Protein AF-A0A9X2JGN8-F1 (afdb_monomer_lite)

Structure (mmCIF, N/CA/C/O backbone):
data_AF-A0A9X2JGN8-F1
#
_entry.id   AF-A0A9X2JGN8-F1
#
loop_
_atom_site.group_PDB
_atom_site.id
_atom_site.type_symbol
_atom_site.label_atom_id
_atom_site.label_alt_id
_atom_site.label_comp_id
_atom_site.label_asym_id
_atom_site.label_entity_id
_atom_site.label_seq_id
_atom_site.pdbx_PDB_ins_code
_atom_site.Cartn_x
_atom_site.Cartn_y
_atom_site.Cartn_z
_atom_site.occupancy
_atom_site.B_iso_or_equiv
_atom_site.auth_seq_id
_atom_site.auth_comp_id
_atom_site.auth_asym_id
_atom_site.auth_atom_id
_atom_site.pdbx_PDB_model_num
ATOM 1 N N . MET A 1 1 ? -3.935 10.384 -21.552 1.00 30.81 1 MET A N 1
ATOM 2 C CA . MET A 1 1 ? -2.550 9.912 -21.668 1.00 30.81 1 MET A CA 1
ATOM 3 C C . MET A 1 1 ? -2.376 8.865 -20.598 1.00 30.81 1 MET A C 1
ATOM 5 O O . MET A 1 1 ? -2.189 9.183 -19.429 1.00 30.81 1 MET A O 1
ATOM 9 N N . ARG A 1 2 ? -2.704 7.640 -20.987 1.00 44.38 2 ARG A N 1
ATOM 10 C CA . ARG A 1 2 ? -2.710 6.460 -20.123 1.00 44.38 2 ARG A CA 1
ATOM 11 C C . ARG A 1 2 ? -1.240 6.123 -19.813 1.00 44.38 2 ARG A C 1
ATOM 13 O O . ARG A 1 2 ? -0.341 6.758 -20.361 1.00 44.38 2 ARG A O 1
ATOM 20 N N . LEU A 1 3 ? -0.959 5.153 -18.953 1.00 46.59 3 LEU A N 1
ATOM 21 C CA . LEU A 1 3 ? 0.334 4.458 -19.007 1.00 46.59 3 LEU A CA 1
ATOM 22 C C . LEU A 1 3 ? 0.452 3.802 -20.402 1.00 46.59 3 LEU A C 1
ATOM 24 O O . LEU A 1 3 ? 0.166 2.621 -20.533 1.00 46.59 3 LEU A O 1
ATOM 28 N N . GLU A 1 4 ? 0.691 4.585 -21.462 1.00 46.62 4 GLU A N 1
ATOM 29 C CA . GLU A 1 4 ? 0.385 4.215 -22.859 1.00 46.62 4 GLU A CA 1
ATOM 30 C C . GLU A 1 4 ? 1.355 3.219 -23.474 1.00 46.62 4 GLU A C 1
ATOM 32 O O . GLU A 1 4 ? 1.141 2.832 -24.605 1.00 46.62 4 GLU A O 1
ATOM 37 N N . ASP A 1 5 ? 2.268 2.676 -22.679 1.00 48.28 5 ASP A N 1
ATOM 38 C CA . ASP A 1 5 ? 2.508 1.242 -22.673 1.00 48.28 5 ASP A CA 1
ATOM 39 C C . ASP A 1 5 ? 2.611 0.848 -21.200 1.00 48.28 5 ASP A C 1
ATOM 41 O O . ASP A 1 5 ? 3.390 1.446 -20.447 1.00 48.28 5 ASP A O 1
ATOM 45 N N . ARG A 1 6 ? 1.813 -0.119 -20.728 1.00 68.31 6 ARG A N 1
ATOM 46 C CA . ARG A 1 6 ? 2.119 -0.777 -19.452 1.00 68.31 6 ARG A CA 1
ATOM 47 C C . ARG A 1 6 ? 3.477 -1.431 -19.679 1.00 68.31 6 ARG A C 1
ATOM 49 O O . ARG A 1 6 ? 3.530 -2.540 -20.198 1.00 68.31 6 ARG A O 1
ATOM 56 N N . MET A 1 7 ? 4.554 -0.720 -19.344 1.00 76.44 7 MET A N 1
ATOM 57 C CA . MET A 1 7 ? 5.937 -1.053 -19.713 1.00 76.44 7 MET A CA 1
ATOM 58 C C . MET A 1 7 ? 6.321 -2.484 -19.328 1.00 76.44 7 MET A C 1
ATOM 60 O O . MET A 1 7 ? 7.161 -3.106 -19.965 1.00 76.44 7 MET A O 1
ATOM 64 N N . TYR A 1 8 ? 5.656 -3.010 -18.300 1.00 80.12 8 TYR A N 1
ATOM 65 C CA . TYR A 1 8 ? 5.830 -4.361 -17.796 1.00 80.12 8 TYR A CA 1
ATOM 66 C C . TYR A 1 8 ? 4.606 -5.270 -17.978 1.00 80.12 8 TYR A C 1
ATOM 68 O O . TYR A 1 8 ? 4.607 -6.364 -17.433 1.00 80.12 8 TYR A O 1
ATOM 76 N N . SER A 1 9 ? 3.568 -4.880 -18.725 1.00 80.31 9 SER A N 1
ATOM 77 C CA . SER A 1 9 ? 2.368 -5.719 -18.927 1.00 80.31 9 SER A CA 1
ATOM 78 C C . SER A 1 9 ? 2.680 -7.073 -19.549 1.00 80.31 9 SER A C 1
ATOM 80 O O . SER A 1 9 ? 2.113 -8.073 -19.121 1.00 80.31 9 SER A O 1
ATOM 82 N N . GLU A 1 10 ? 3.602 -7.116 -20.510 1.00 86.44 10 GLU A N 1
ATOM 83 C CA . GLU A 1 10 ? 4.032 -8.352 -21.174 1.00 86.44 10 GLU A CA 1
ATOM 84 C C . GLU A 1 10 ? 5.180 -9.066 -20.439 1.00 86.44 10 GLU A C 1
ATOM 86 O O . GLU A 1 10 ? 5.538 -10.190 -20.787 1.00 86.44 10 GLU A O 1
ATOM 91 N N . ALA A 1 11 ? 5.767 -8.440 -19.412 1.00 86.00 11 ALA A N 1
ATOM 92 C CA . ALA A 1 11 ? 6.848 -9.039 -18.635 1.00 86.00 11 ALA A CA 1
ATOM 93 C C . ALA A 1 11 ? 6.319 -10.120 -17.677 1.00 86.00 11 ALA A C 1
ATOM 95 O O . ALA A 1 11 ? 5.203 -10.034 -17.160 1.00 86.00 11 ALA A O 1
ATOM 96 N N . ASP A 1 12 ? 7.130 -11.127 -17.364 1.00 92.00 12 ASP A N 1
ATOM 97 C CA . ASP A 1 12 ? 6.778 -12.110 -16.341 1.00 92.00 12 ASP A CA 1
ATOM 98 C C . ASP A 1 12 ? 6.802 -11.492 -14.926 1.00 92.00 12 ASP A C 1
ATOM 100 O O . ASP A 1 12 ? 7.469 -10.487 -14.666 1.00 92.00 12 ASP A O 1
ATOM 104 N N . THR A 1 13 ? 6.073 -12.095 -13.984 1.00 92.62 13 THR A N 1
ATOM 105 C CA . THR A 1 13 ? 5.917 -11.547 -12.624 1.00 92.62 13 THR A CA 1
ATOM 106 C C . THR A 1 13 ? 7.234 -11.461 -11.848 1.00 92.62 13 THR A C 1
ATOM 108 O O . THR A 1 13 ? 7.402 -10.529 -11.063 1.00 92.62 13 THR A O 1
ATOM 111 N N . GLN A 1 14 ? 8.196 -12.362 -12.078 1.00 93.56 14 GLN A N 1
ATOM 112 C CA . GLN A 1 14 ? 9.497 -12.294 -11.399 1.00 93.56 14 GLN A CA 1
ATOM 113 C C . GLN A 1 14 ? 10.302 -11.088 -11.876 1.00 93.56 14 GLN A C 1
ATOM 115 O O . GLN A 1 14 ? 10.915 -10.391 -11.063 1.00 93.56 14 GLN A O 1
ATOM 120 N N . THR A 1 15 ? 10.241 -10.782 -13.172 1.00 91.38 15 THR A N 1
ATOM 121 C CA . THR A 1 15 ? 10.803 -9.544 -13.715 1.00 91.38 15 THR A CA 1
ATOM 122 C C . THR A 1 15 ? 10.144 -8.323 -13.074 1.00 91.38 15 THR A C 1
ATOM 124 O O . THR A 1 15 ? 10.853 -7.459 -12.563 1.00 91.38 15 THR A O 1
ATOM 127 N N . VAL A 1 16 ? 8.811 -8.263 -12.982 1.00 90.75 16 VAL A N 1
ATOM 128 C CA . VAL A 1 16 ? 8.128 -7.123 -12.336 1.00 90.75 16 VAL A CA 1
ATOM 129 C C . VAL A 1 16 ? 8.573 -6.942 -10.879 1.00 90.75 16 VAL A C 1
ATOM 131 O O . VAL A 1 16 ? 8.932 -5.834 -10.482 1.00 90.75 16 VAL A O 1
ATOM 134 N N . ILE A 1 17 ? 8.644 -8.024 -10.097 1.00 92.81 17 ILE A N 1
ATOM 135 C CA . ILE A 1 17 ? 9.114 -7.982 -8.702 1.00 92.81 17 ILE A CA 1
A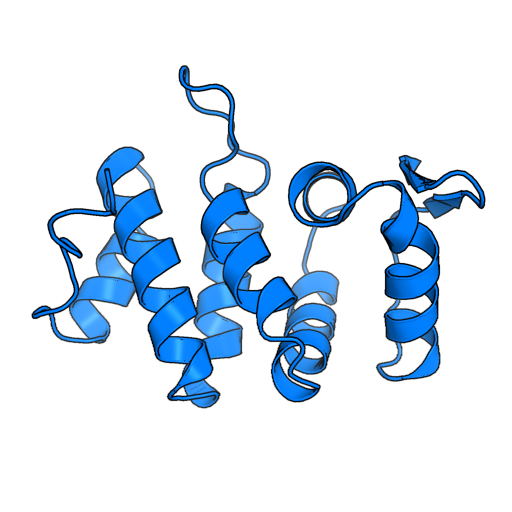TOM 136 C C . ILE A 1 17 ? 10.563 -7.486 -8.621 1.00 92.81 17 ILE A C 1
ATOM 138 O O . ILE A 1 17 ? 10.881 -6.647 -7.774 1.00 92.81 17 ILE A O 1
ATOM 142 N N . LYS A 1 18 ? 11.448 -7.954 -9.511 1.00 91.38 18 LYS A N 1
ATOM 143 C CA . LYS A 1 18 ? 12.854 -7.525 -9.559 1.00 91.38 18 LYS A CA 1
ATOM 144 C C . LYS A 1 18 ? 12.981 -6.013 -9.755 1.00 91.38 18 LYS A C 1
ATOM 146 O O . LYS A 1 18 ? 13.779 -5.379 -9.070 1.00 91.38 18 LYS A O 1
ATOM 151 N N . TYR A 1 19 ? 12.207 -5.431 -10.668 1.00 89.75 19 TYR A N 1
ATOM 152 C CA . TYR A 1 19 ? 12.266 -3.992 -10.935 1.00 89.75 19 TYR A CA 1
ATOM 153 C C . TYR A 1 19 ? 11.577 -3.176 -9.834 1.00 89.75 19 TYR A C 1
ATOM 155 O O . TYR A 1 19 ? 12.121 -2.162 -9.403 1.00 89.75 19 TYR A O 1
ATOM 163 N N . ALA A 1 20 ? 10.442 -3.647 -9.306 1.00 87.00 20 ALA A N 1
ATOM 164 C CA . ALA A 1 20 ? 9.720 -3.004 -8.204 1.00 87.00 20 ALA A CA 1
ATOM 165 C C . ALA A 1 20 ? 10.534 -2.953 -6.897 1.00 87.00 20 ALA A C 1
ATOM 167 O O . ALA A 1 20 ? 10.369 -2.045 -6.085 1.00 87.00 20 ALA A O 1
ATOM 168 N N . SER A 1 21 ? 11.432 -3.918 -6.693 1.00 88.50 21 SER A N 1
ATOM 169 C CA . SER A 1 21 ? 12.294 -4.011 -5.509 1.00 88.50 21 SER A CA 1
ATOM 170 C C . SER A 1 21 ? 13.690 -3.405 -5.699 1.00 88.50 21 SER A C 1
ATOM 172 O O . SER A 1 21 ? 14.489 -3.426 -4.761 1.00 88.50 21 SER A O 1
ATOM 174 N N . HIS A 1 22 ? 13.994 -2.843 -6.875 1.00 87.81 22 HIS A N 1
ATOM 175 C CA . HIS A 1 22 ? 15.334 -2.354 -7.197 1.00 87.81 22 HIS A CA 1
ATOM 176 C C . HIS A 1 22 ? 15.736 -1.155 -6.311 1.00 87.81 22 HIS A C 1
ATOM 178 O O . HIS A 1 22 ? 14.939 -0.229 -6.150 1.00 87.81 22 HIS A O 1
ATOM 184 N N . PRO A 1 23 ? 16.957 -1.111 -5.746 1.00 80.94 23 PRO A N 1
ATOM 185 C CA . PRO A 1 23 ? 17.352 -0.044 -4.820 1.00 80.94 23 PRO A CA 1
ATOM 186 C C . PRO A 1 23 ? 17.460 1.338 -5.487 1.00 80.94 23 PRO A C 1
ATOM 188 O O . PRO A 1 23 ? 16.958 2.310 -4.933 1.00 80.94 23 PRO A O 1
ATOM 191 N N . ASP A 1 24 ? 18.031 1.415 -6.695 1.00 79.88 24 ASP A N 1
ATOM 192 C CA . ASP A 1 24 ? 18.491 2.698 -7.267 1.00 79.88 24 ASP A CA 1
ATOM 193 C C . ASP A 1 24 ? 17.717 3.187 -8.503 1.00 79.88 24 ASP A C 1
ATOM 195 O O . ASP A 1 24 ? 18.046 4.219 -9.087 1.00 79.88 24 ASP A O 1
ATOM 199 N N . TRP A 1 25 ? 16.708 2.444 -8.961 1.00 78.19 25 TRP A N 1
ATOM 200 C CA . TRP A 1 25 ? 15.930 2.827 -10.144 1.00 78.19 25 TRP A CA 1
ATOM 201 C C . TRP A 1 25 ? 14.648 3.498 -9.684 1.00 78.19 25 TRP A C 1
ATOM 203 O O . TRP A 1 25 ? 13.936 2.939 -8.865 1.00 78.19 25 TRP A O 1
ATOM 213 N N . HIS A 1 26 ? 14.354 4.706 -10.164 1.00 77.25 26 HIS A N 1
ATOM 214 C CA . HIS A 1 26 ? 13.188 5.454 -9.679 1.00 77.25 26 HIS A CA 1
ATOM 215 C C . HIS A 1 26 ? 11.997 5.351 -10.637 1.00 77.25 26 HIS A C 1
ATOM 217 O O . HIS A 1 26 ? 10.915 4.953 -10.215 1.00 77.25 26 HIS A O 1
ATOM 223 N N . LEU A 1 27 ? 12.189 5.644 -11.930 1.00 78.44 27 LEU A N 1
ATOM 224 C CA . LEU A 1 27 ? 11.099 5.604 -12.912 1.00 78.44 27 LEU A CA 1
ATOM 225 C C . LEU A 1 27 ? 10.653 4.164 -13.200 1.00 78.44 27 LEU A C 1
ATOM 227 O O . LEU A 1 27 ? 9.484 3.834 -13.018 1.00 78.44 27 LEU A O 1
ATOM 231 N N . ASP A 1 28 ? 11.592 3.288 -13.562 1.00 83.38 28 ASP A N 1
ATOM 232 C CA . ASP A 1 28 ? 11.298 1.878 -13.846 1.00 83.38 28 ASP A CA 1
ATOM 233 C C . ASP A 1 28 ? 10.647 1.171 -12.660 1.00 83.38 28 ASP A C 1
ATOM 235 O O . ASP A 1 28 ? 9.712 0.389 -12.821 1.00 83.38 28 ASP A O 1
ATOM 239 N N . LYS A 1 29 ? 11.097 1.508 -11.453 1.00 87.69 29 LYS A N 1
ATOM 240 C CA . LYS A 1 29 ? 10.549 0.983 -10.208 1.00 87.69 29 LYS A CA 1
ATOM 241 C C . LYS A 1 29 ? 9.126 1.459 -9.954 1.00 87.69 29 LYS A C 1
ATOM 243 O O . LYS A 1 29 ? 8.304 0.643 -9.556 1.00 87.69 29 LYS A O 1
ATOM 248 N N . ALA A 1 30 ? 8.803 2.729 -10.216 1.00 87.81 30 ALA A N 1
ATOM 249 C CA . ALA A 1 30 ? 7.429 3.227 -10.107 1.00 87.81 30 ALA A CA 1
ATOM 250 C C . ALA A 1 30 ? 6.479 2.453 -11.030 1.00 87.81 30 ALA A C 1
ATOM 252 O O . ALA A 1 30 ? 5.434 1.975 -10.589 1.00 87.81 30 ALA A O 1
ATOM 253 N N . HIS A 1 31 ? 6.871 2.277 -12.297 1.00 88.56 31 HIS A N 1
ATOM 254 C CA . 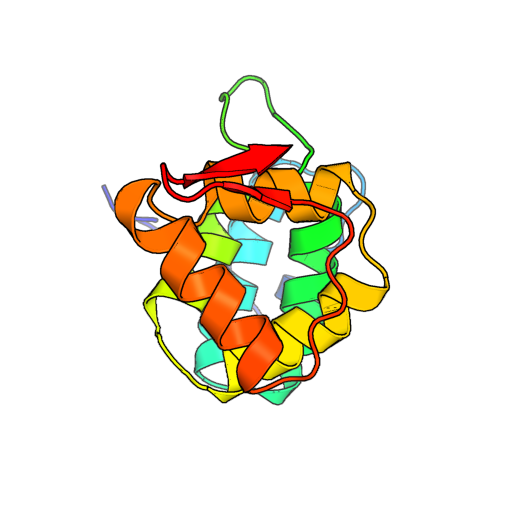HIS A 1 31 ? 6.087 1.520 -13.273 1.00 88.56 31 HIS A CA 1
ATOM 255 C C . HIS A 1 31 ? 5.948 0.046 -12.879 1.00 88.56 31 HIS A C 1
ATOM 257 O O . HIS A 1 31 ? 4.858 -0.513 -12.986 1.00 88.56 31 HIS A O 1
ATOM 263 N N . ALA A 1 32 ? 7.021 -0.575 -12.386 1.00 91.94 32 ALA A N 1
ATOM 264 C CA . ALA A 1 32 ? 6.996 -1.958 -11.929 1.00 91.94 32 ALA A CA 1
ATOM 265 C C . ALA A 1 32 ? 6.141 -2.145 -10.665 1.00 91.94 32 ALA A C 1
ATOM 267 O O . ALA A 1 32 ? 5.388 -3.109 -10.585 1.00 91.94 32 ALA A O 1
ATOM 268 N N . MET A 1 33 ? 6.195 -1.224 -9.697 1.00 94.31 33 MET A N 1
ATOM 269 C CA . MET A 1 33 ? 5.328 -1.262 -8.511 1.00 94.31 33 MET A CA 1
ATOM 270 C C . MET A 1 33 ? 3.854 -1.098 -8.881 1.00 94.31 33 MET A C 1
ATOM 272 O O . MET A 1 33 ? 3.009 -1.803 -8.338 1.00 94.31 33 MET A O 1
ATOM 276 N N . TYR A 1 34 ? 3.544 -0.199 -9.816 1.00 93.81 34 TYR A N 1
ATOM 277 C CA . TYR A 1 34 ? 2.181 -0.017 -10.310 1.00 93.81 34 TYR A CA 1
ATOM 278 C C . TYR A 1 34 ? 1.658 -1.279 -11.008 1.00 93.81 34 TYR A C 1
ATOM 280 O O . TYR A 1 34 ? 0.554 -1.740 -10.730 1.00 93.81 34 TYR A O 1
ATOM 288 N N . GLU A 1 35 ? 2.471 -1.882 -11.875 1.00 94.75 35 GLU A N 1
ATOM 289 C CA . GLU A 1 35 ? 2.137 -3.149 -12.527 1.00 94.75 35 GLU A CA 1
ATOM 290 C C . GLU A 1 35 ? 1.967 -4.290 -11.510 1.00 94.75 35 GLU A C 1
ATOM 292 O O . GLU A 1 35 ? 1.025 -5.074 -11.620 1.00 94.75 35 GLU A O 1
ATOM 297 N N . LEU A 1 36 ? 2.835 -4.369 -10.495 1.00 96.38 36 LEU A N 1
ATOM 298 C CA . LEU A 1 36 ? 2.731 -5.358 -9.421 1.00 96.38 36 LEU A CA 1
ATOM 299 C C . LEU A 1 36 ? 1.436 -5.186 -8.619 1.00 96.38 36 LEU A C 1
ATOM 301 O O . LEU A 1 36 ? 0.802 -6.183 -8.291 1.00 96.38 36 LEU A O 1
ATOM 305 N N . ALA A 1 37 ? 1.024 -3.947 -8.342 1.00 97.06 37 ALA A N 1
ATOM 306 C CA . ALA A 1 37 ? -0.252 -3.656 -7.697 1.00 97.06 37 ALA A CA 1
ATOM 307 C C . ALA A 1 37 ? -1.439 -4.157 -8.531 1.00 97.06 37 ALA A C 1
ATOM 309 O O . ALA A 1 37 ? -2.294 -4.855 -7.998 1.00 97.06 37 ALA A O 1
ATOM 310 N N . LEU A 1 38 ? -1.461 -3.880 -9.841 1.00 96.06 38 LEU A N 1
ATOM 311 C CA . LEU A 1 38 ? -2.512 -4.391 -10.729 1.00 96.06 38 LEU A CA 1
ATOM 312 C C . LEU A 1 38 ? -2.567 -5.922 -10.724 1.00 96.06 38 LEU A C 1
ATOM 314 O O . LEU A 1 38 ? -3.637 -6.494 -10.559 1.00 96.06 38 LEU A O 1
ATOM 318 N N . ARG A 1 39 ? -1.414 -6.590 -10.833 1.00 96.50 39 ARG A N 1
ATOM 319 C CA . ARG A 1 39 ? -1.351 -8.058 -10.774 1.00 96.50 39 ARG A CA 1
ATOM 320 C C . ARG A 1 39 ? -1.791 -8.607 -9.428 1.00 96.50 39 ARG A C 1
ATOM 322 O O . ARG A 1 39 ? -2.381 -9.673 -9.392 1.00 96.50 39 ARG A O 1
ATOM 329 N N . ALA A 1 40 ? -1.519 -7.897 -8.337 1.00 97.50 40 ALA A N 1
ATOM 330 C CA . ALA A 1 40 ? -1.940 -8.314 -7.008 1.00 97.50 40 ALA A CA 1
ATOM 331 C C . ALA A 1 40 ? -3.460 -8.200 -6.790 1.00 97.50 40 ALA A C 1
ATOM 333 O O . ALA A 1 40 ? -3.993 -8.887 -5.921 1.00 97.50 40 ALA A O 1
ATOM 334 N N . LEU A 1 41 ? -4.161 -7.376 -7.582 1.00 96.88 41 LEU A N 1
ATOM 335 C CA . LEU A 1 41 ? -5.629 -7.365 -7.616 1.00 96.88 41 LEU A CA 1
ATOM 336 C C . LEU A 1 41 ? -6.205 -8.610 -8.306 1.00 96.88 41 LEU A C 1
ATOM 338 O O . LEU A 1 41 ? -7.297 -9.044 -7.942 1.00 96.88 41 LEU A O 1
ATOM 342 N N . ASP A 1 42 ? -5.476 -9.179 -9.271 1.00 95.56 42 ASP A N 1
ATOM 343 C CA . ASP A 1 42 ? -5.852 -10.417 -9.966 1.00 95.56 42 ASP A CA 1
ATOM 344 C C . ASP A 1 42 ? -5.374 -11.679 -9.211 1.00 95.56 42 ASP A C 1
ATOM 346 O O . ASP A 1 42 ? -6.067 -12.697 -9.189 1.00 95.56 42 ASP A O 1
ATOM 350 N N . ASP A 1 43 ? -4.202 -11.615 -8.571 1.00 96.50 43 ASP A N 1
ATOM 351 C CA . ASP A 1 43 ? -3.578 -12.676 -7.774 1.00 96.50 43 ASP A CA 1
ATOM 352 C C . ASP A 1 43 ? -3.223 -12.167 -6.360 1.00 96.50 43 ASP A C 1
ATOM 354 O O . ASP A 1 43 ? -2.128 -11.631 -6.132 1.00 96.50 43 ASP A O 1
ATOM 358 N N . PRO A 1 44 ? -4.115 -12.381 -5.371 1.00 95.81 44 PRO A N 1
ATOM 359 C CA . PRO A 1 44 ? -3.915 -11.923 -3.998 1.00 95.81 44 PRO A CA 1
ATOM 360 C C . PRO A 1 44 ? -2.651 -12.456 -3.309 1.00 95.81 44 PRO A C 1
ATOM 362 O O . PRO A 1 44 ? -2.212 -11.869 -2.318 1.00 95.81 44 PRO A O 1
ATOM 365 N N . SER A 1 45 ? -2.025 -13.532 -3.810 1.00 96.50 45 SER A N 1
ATOM 366 C CA . SER A 1 45 ? -0.769 -14.046 -3.242 1.00 96.50 45 SER A CA 1
ATOM 367 C C . SER A 1 45 ? 0.393 -13.049 -3.362 1.00 96.50 45 SER A C 1
ATOM 369 O O . SER A 1 45 ? 1.353 -13.114 -2.592 1.00 96.50 45 SER A O 1
ATOM 371 N N . LEU A 1 46 ? 0.279 -12.079 -4.275 1.00 97.56 46 LEU A N 1
ATOM 372 C CA . LEU A 1 46 ? 1.272 -11.034 -4.516 1.00 97.56 46 LEU A CA 1
ATOM 373 C C . LEU A 1 46 ? 1.100 -9.804 -3.613 1.00 97.56 46 LEU A C 1
ATOM 375 O O . LEU A 1 46 ? 2.009 -8.975 -3.553 1.00 97.56 46 LEU A O 1
ATOM 379 N N . LEU A 1 47 ? -0.024 -9.667 -2.898 1.00 98.19 47 LEU A N 1
ATOM 380 C CA . LEU A 1 47 ? -0.350 -8.455 -2.132 1.00 98.19 47 LEU A CA 1
ATOM 381 C C . LEU A 1 47 ? 0.697 -8.124 -1.072 1.00 98.19 47 LEU A C 1
ATOM 383 O O . LEU A 1 47 ? 1.083 -6.966 -0.930 1.00 98.19 47 LEU A O 1
ATOM 387 N N . ASN A 1 48 ? 1.209 -9.134 -0.366 1.00 97.19 48 ASN A N 1
ATOM 388 C CA . ASN A 1 48 ? 2.242 -8.914 0.644 1.00 97.19 48 ASN A CA 1
ATOM 389 C C . ASN A 1 48 ? 3.535 -8.379 0.005 1.00 97.19 48 ASN A C 1
ATOM 391 O O . ASN A 1 48 ? 4.161 -7.447 0.510 1.00 97.19 48 ASN A O 1
ATOM 395 N N . THR A 1 49 ? 3.935 -8.925 -1.146 1.00 97.31 49 THR A N 1
ATOM 396 C CA . THR A 1 49 ? 5.095 -8.424 -1.895 1.00 97.31 49 THR A CA 1
ATOM 397 C C . THR A 1 49 ? 4.857 -6.995 -2.383 1.00 97.31 49 THR A C 1
ATOM 399 O O . THR A 1 49 ? 5.730 -6.143 -2.211 1.00 97.31 49 THR A O 1
ATOM 402 N N . ALA A 1 50 ? 3.672 -6.714 -2.931 1.00 97.75 50 ALA A N 1
ATOM 403 C CA . ALA A 1 50 ? 3.296 -5.391 -3.415 1.00 97.75 50 ALA A CA 1
ATOM 404 C C . ALA A 1 50 ? 3.355 -4.342 -2.296 1.00 97.75 50 ALA A C 1
ATOM 406 O O . ALA A 1 50 ? 4.057 -3.338 -2.437 1.00 97.75 50 ALA A O 1
ATOM 407 N N . TRP A 1 51 ? 2.704 -4.596 -1.157 1.00 98.00 51 TRP A N 1
ATOM 408 C CA . TRP A 1 51 ? 2.693 -3.665 -0.030 1.00 98.00 51 TRP A CA 1
ATOM 409 C C . TRP A 1 51 ? 4.079 -3.428 0.559 1.00 98.00 51 TRP A C 1
ATOM 411 O O . TRP A 1 51 ? 4.411 -2.291 0.887 1.00 98.00 51 TRP A O 1
ATOM 421 N N . ASN A 1 52 ? 4.929 -4.451 0.626 1.00 95.81 52 ASN A N 1
ATOM 422 C CA . ASN A 1 52 ? 6.302 -4.279 1.093 1.00 95.81 52 ASN A CA 1
ATOM 423 C C . ASN A 1 52 ? 7.150 -3.411 0.151 1.00 95.81 52 ASN A C 1
ATOM 425 O O . ASN A 1 52 ? 7.919 -2.571 0.625 1.00 95.81 52 ASN A O 1
ATOM 429 N N . CYS A 1 53 ? 7.007 -3.571 -1.168 1.00 95.06 53 CYS A N 1
ATOM 430 C CA . CYS A 1 53 ? 7.657 -2.688 -2.140 1.00 95.06 53 CYS A CA 1
ATOM 431 C C . CYS A 1 53 ? 7.140 -1.249 -2.010 1.00 95.06 53 CYS A C 1
ATOM 433 O O . CYS A 1 53 ? 7.936 -0.322 -1.883 1.00 95.06 53 CYS A O 1
ATOM 435 N N . ILE A 1 54 ? 5.818 -1.074 -1.961 1.00 96.12 54 ILE A N 1
ATOM 436 C CA . ILE A 1 54 ? 5.166 0.232 -1.824 1.00 96.12 54 ILE A CA 1
ATOM 437 C C . ILE A 1 54 ? 5.614 0.936 -0.544 1.00 96.12 54 ILE A C 1
ATOM 439 O O . ILE A 1 54 ? 6.046 2.084 -0.601 1.00 96.12 54 ILE A O 1
ATOM 443 N N . GLY A 1 55 ? 5.557 0.254 0.601 1.00 94.75 55 GLY A N 1
ATOM 444 C CA . GLY A 1 55 ? 5.873 0.825 1.907 1.00 94.75 55 GLY A CA 1
ATOM 445 C C . GLY A 1 55 ? 7.282 1.406 1.970 1.00 94.75 55 GLY A C 1
ATOM 446 O O . GLY A 1 55 ? 7.476 2.491 2.512 1.00 94.75 55 GLY A O 1
ATOM 447 N N . ARG A 1 56 ? 8.277 0.752 1.359 1.00 91.88 56 ARG A N 1
ATOM 448 C CA . ARG A 1 56 ? 9.662 1.267 1.295 1.00 91.88 56 ARG A CA 1
ATOM 449 C C . ARG A 1 56 ? 9.771 2.586 0.533 1.00 91.88 56 ARG A C 1
ATOM 451 O O . ARG A 1 56 ? 10.588 3.431 0.882 1.00 91.88 56 ARG A O 1
ATOM 458 N N . GLU A 1 57 ? 8.914 2.779 -0.460 1.00 92.69 57 GLU A N 1
ATOM 459 C CA . GLU A 1 57 ? 9.010 3.872 -1.424 1.00 92.69 57 GLU A CA 1
ATOM 460 C C . GLU A 1 57 ? 7.940 4.953 -1.248 1.00 92.69 57 GLU A C 1
ATOM 462 O O . GLU A 1 57 ? 7.976 5.982 -1.924 1.00 92.69 57 GLU A O 1
ATOM 467 N N . ILE A 1 58 ? 6.983 4.756 -0.338 1.00 91.31 58 ILE A N 1
ATOM 468 C CA . ILE A 1 58 ? 5.871 5.690 -0.114 1.00 91.31 58 ILE A CA 1
ATOM 469 C C . ILE A 1 58 ? 6.306 7.000 0.554 1.00 91.31 58 ILE A C 1
ATOM 471 O O . ILE A 1 58 ? 5.570 7.982 0.529 1.00 91.31 58 ILE A O 1
ATOM 475 N N . VAL A 1 59 ? 7.520 7.028 1.107 1.00 88.88 59 VAL A N 1
ATOM 476 C CA . VAL A 1 59 ? 8.177 8.224 1.658 1.00 88.88 59 VAL A CA 1
ATOM 477 C C . VAL A 1 59 ? 9.185 8.845 0.684 1.00 88.88 59 VAL A C 1
ATOM 479 O O . VAL A 1 59 ? 9.629 9.973 0.890 1.00 88.88 59 VAL A O 1
ATOM 482 N N . PHE A 1 60 ? 9.572 8.126 -0.376 1.00 81.69 60 PHE A N 1
ATOM 483 C CA . PHE A 1 60 ? 10.632 8.561 -1.281 1.00 81.69 60 PHE A CA 1
ATOM 484 C C . PHE A 1 60 ? 10.081 9.496 -2.357 1.00 81.69 60 PHE A C 1
ATOM 486 O O . PHE A 1 60 ? 9.503 9.058 -3.353 1.00 81.69 60 PHE A O 1
ATOM 493 N N . VAL A 1 61 ? 10.275 10.799 -2.158 1.00 72.38 61 VAL A N 1
ATOM 494 C CA . VAL A 1 61 ? 9.862 11.847 -3.097 1.00 72.38 61 VAL A CA 1
ATOM 495 C C . VAL A 1 61 ? 10.941 12.048 -4.160 1.00 72.38 61 VAL A C 1
ATOM 497 O O . VAL A 1 61 ? 12.069 12.437 -3.858 1.00 72.38 61 VAL A O 1
ATOM 500 N N . THR A 1 62 ? 10.592 11.832 -5.428 1.00 67.50 62 THR A N 1
ATOM 501 C CA . THR A 1 62 ? 11.459 12.235 -6.545 1.00 67.50 62 THR A CA 1
ATOM 502 C C . THR A 1 62 ? 11.303 13.726 -6.850 1.00 67.50 62 THR A C 1
ATOM 504 O O . THR A 1 62 ? 10.384 14.388 -6.372 1.00 67.50 62 THR A O 1
ATOM 507 N N . ARG A 1 63 ? 12.142 14.266 -7.746 1.00 64.69 63 ARG A N 1
ATOM 508 C CA . ARG A 1 63 ? 11.993 15.639 -8.278 1.00 64.69 63 ARG A CA 1
ATOM 509 C C . ARG A 1 63 ? 10.611 15.926 -8.898 1.00 64.69 63 ARG A C 1
ATOM 511 O O . ARG A 1 63 ? 10.294 17.087 -9.117 1.00 64.69 63 ARG A O 1
ATOM 518 N N . GLN A 1 64 ? 9.814 14.893 -9.184 1.00 60.59 64 GLN A N 1
ATOM 519 C CA . GLN A 1 64 ? 8.460 14.985 -9.742 1.00 60.59 64 GLN A CA 1
ATOM 520 C C . GLN A 1 64 ? 7.364 15.125 -8.662 1.00 60.59 64 GLN A C 1
ATOM 522 O O . GLN A 1 64 ? 6.195 15.273 -8.997 1.00 60.59 64 GLN A O 1
ATOM 527 N N . GLY A 1 65 ? 7.724 15.128 -7.373 1.00 67.06 65 GLY A N 1
ATOM 528 C CA . GLY A 1 65 ? 6.863 15.555 -6.263 1.00 67.06 65 GLY A CA 1
ATOM 529 C C . GLY A 1 65 ? 5.998 14.464 -5.627 1.00 67.06 65 GLY A C 1
ATOM 530 O O . GLY A 1 65 ? 5.765 14.517 -4.422 1.00 67.06 65 GLY A O 1
ATOM 531 N N . THR A 1 66 ? 5.565 13.449 -6.378 1.00 76.44 66 THR A N 1
ATOM 532 C CA . THR A 1 66 ? 4.809 12.318 -5.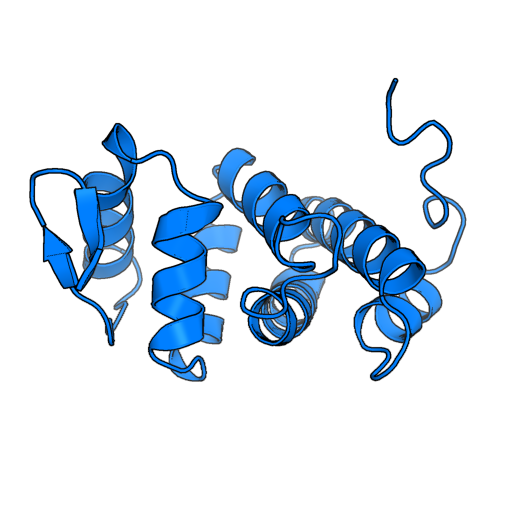813 1.00 76.44 66 THR A CA 1
ATOM 533 C C . THR A 1 66 ? 5.761 11.216 -5.335 1.00 76.44 66 THR A C 1
ATOM 535 O O . THR A 1 66 ? 6.669 10.842 -6.088 1.00 76.44 66 THR A O 1
ATOM 538 N N . PRO A 1 67 ? 5.583 10.668 -4.116 1.00 84.44 67 PRO A N 1
ATOM 539 C CA . PRO A 1 67 ? 6.346 9.509 -3.685 1.00 84.44 67 PRO A CA 1
ATOM 540 C C . PRO A 1 67 ? 6.144 8.309 -4.607 1.00 84.44 67 PRO A C 1
ATOM 542 O O . PRO A 1 67 ? 5.026 8.053 -5.057 1.00 84.44 67 PRO A O 1
ATOM 545 N N . LEU A 1 68 ? 7.211 7.556 -4.866 1.00 86.94 68 LEU A N 1
ATOM 546 C CA . LEU A 1 68 ? 7.212 6.484 -5.869 1.00 86.94 68 LEU A CA 1
ATOM 547 C C . LEU A 1 68 ? 6.149 5.406 -5.607 1.00 86.94 68 LEU A C 1
ATOM 549 O O . LEU A 1 68 ? 5.535 4.912 -6.550 1.00 86.94 68 LEU A O 1
ATOM 553 N N . GLY A 1 69 ? 5.910 5.057 -4.340 1.00 89.81 69 GLY A N 1
ATOM 554 C CA . GLY A 1 69 ? 4.909 4.053 -3.963 1.00 89.81 69 GLY A CA 1
ATOM 555 C C . GLY A 1 69 ? 3.454 4.538 -4.036 1.00 89.81 69 GLY A C 1
ATOM 556 O O . GLY A 1 69 ? 2.538 3.717 -4.011 1.00 89.81 69 GLY A O 1
ATOM 557 N N . MET A 1 70 ? 3.212 5.851 -4.131 1.00 91.38 70 MET A N 1
ATOM 558 C CA . MET A 1 70 ? 1.871 6.422 -3.951 1.00 91.38 70 MET A CA 1
ATOM 559 C C . MET A 1 70 ? 0.859 6.007 -5.031 1.00 91.38 70 MET A C 1
ATOM 561 O O . MET A 1 70 ? -0.252 5.623 -4.667 1.00 91.38 70 MET A O 1
ATOM 565 N N . PRO A 1 71 ? 1.197 6.020 -6.338 1.00 91.75 71 PRO A N 1
ATOM 566 C CA . PRO A 1 71 ? 0.243 5.623 -7.375 1.00 91.75 71 PRO A CA 1
ATOM 567 C C . PRO A 1 71 ? -0.180 4.152 -7.269 1.00 91.75 71 PRO A C 1
ATOM 569 O O . PRO A 1 71 ? -1.338 3.822 -7.505 1.00 91.75 71 PRO A O 1
ATOM 572 N N . ALA A 1 72 ? 0.749 3.270 -6.889 1.00 94.62 72 ALA A N 1
ATOM 573 C CA . ALA A 1 72 ? 0.467 1.852 -6.686 1.00 94.62 72 ALA A CA 1
ATOM 574 C C . ALA A 1 72 ? -0.418 1.625 -5.447 1.00 94.62 72 ALA A C 1
ATOM 576 O O . ALA A 1 72 ? -1.365 0.845 -5.505 1.00 94.62 72 ALA A O 1
ATOM 577 N N . ALA A 1 73 ? -0.161 2.357 -4.356 1.00 96.38 73 ALA A N 1
ATOM 578 C CA . ALA A 1 73 ? -1.006 2.329 -3.163 1.00 96.38 73 ALA A CA 1
ATOM 579 C C . ALA A 1 73 ? -2.443 2.777 -3.464 1.00 96.38 73 ALA A C 1
ATOM 581 O O . ALA A 1 73 ? -3.385 2.105 -3.055 1.00 96.38 73 ALA A O 1
ATOM 582 N N . ALA A 1 74 ? -2.607 3.884 -4.198 1.00 94.12 74 ALA A N 1
ATOM 583 C CA . ALA A 1 74 ? -3.918 4.412 -4.565 1.00 94.12 74 ALA A CA 1
ATOM 584 C C . ALA A 1 74 ? -4.742 3.379 -5.347 1.00 94.12 74 ALA A C 1
ATOM 586 O O . ALA A 1 74 ? -5.869 3.094 -4.961 1.00 94.12 74 ALA A O 1
ATOM 587 N N . VAL A 1 75 ? -4.152 2.731 -6.358 1.00 95.44 75 VAL A N 1
ATOM 588 C CA . VAL A 1 75 ? -4.836 1.688 -7.145 1.00 95.44 75 VAL A CA 1
ATOM 589 C C . VAL A 1 75 ? -5.298 0.508 -6.292 1.00 95.44 75 VAL A C 1
ATOM 591 O O . VAL A 1 75 ? -6.418 0.032 -6.467 1.00 95.44 75 VAL A O 1
ATOM 594 N N . LEU A 1 76 ? -4.458 0.035 -5.366 1.00 97.38 76 LEU A N 1
ATOM 595 C CA . LEU A 1 76 ? -4.842 -1.055 -4.468 1.00 97.38 76 LEU A CA 1
ATOM 596 C C . LEU A 1 76 ? -6.022 -0.651 -3.573 1.00 97.38 76 LEU A C 1
ATOM 598 O O . LEU A 1 76 ? -6.967 -1.421 -3.417 1.00 97.38 76 LEU A O 1
ATOM 602 N N . LEU A 1 77 ? -5.996 0.560 -3.013 1.00 96.56 77 LEU A N 1
ATOM 603 C CA . LEU A 1 77 ? -7.061 1.055 -2.137 1.00 96.56 77 LEU A CA 1
ATOM 604 C C . LEU A 1 77 ? -8.367 1.347 -2.890 1.00 96.56 77 LEU A C 1
ATOM 606 O O . LEU A 1 77 ? -9.445 1.035 -2.387 1.00 96.56 77 LEU A O 1
ATOM 610 N N . GLU A 1 78 ? -8.284 1.902 -4.099 1.00 94.75 78 GLU A N 1
ATOM 611 C CA . GLU A 1 78 ? -9.437 2.198 -4.962 1.00 94.75 78 GLU A CA 1
ATOM 612 C C . GLU A 1 78 ? -10.200 0.934 -5.377 1.00 94.75 78 GLU A C 1
ATOM 614 O O . GLU A 1 78 ? -11.408 0.997 -5.605 1.00 94.75 78 GLU A O 1
ATOM 619 N N . ALA A 1 79 ? -9.530 -0.223 -5.423 1.00 94.44 79 ALA A N 1
ATOM 620 C CA . ALA A 1 79 ? -10.180 -1.500 -5.704 1.00 94.44 79 ALA A CA 1
ATOM 621 C C . ALA A 1 79 ? -11.198 -1.912 -4.623 1.00 94.44 79 ALA A C 1
ATOM 623 O O . ALA A 1 79 ? -12.082 -2.722 -4.902 1.00 94.44 79 ALA A O 1
ATOM 624 N N . GLY A 1 80 ? -11.083 -1.379 -3.398 1.00 91.44 80 GLY A N 1
ATOM 625 C CA . GLY A 1 80 ? -12.060 -1.580 -2.322 1.00 91.44 80 GLY A CA 1
ATOM 626 C C . GLY A 1 80 ? -12.232 -3.035 -1.871 1.00 91.44 80 GLY A C 1
ATOM 627 O O . GLY A 1 80 ? -13.295 -3.397 -1.368 1.00 91.44 80 GLY A O 1
ATOM 628 N N . GLN A 1 81 ? -11.223 -3.885 -2.085 1.00 94.81 81 GLN A N 1
ATOM 629 C CA . GLN A 1 81 ? -11.273 -5.301 -1.723 1.00 94.81 81 GLN A CA 1
ATOM 630 C C . GLN A 1 81 ? -10.810 -5.521 -0.273 1.00 94.81 81 GLN A C 1
ATOM 632 O O . GLN A 1 81 ? -9.725 -5.092 0.111 1.00 94.81 81 GLN A O 1
ATOM 637 N N . ASP A 1 82 ? -11.590 -6.271 0.510 1.00 95.69 82 ASP A N 1
ATOM 638 C CA . ASP A 1 82 ? -11.310 -6.593 1.925 1.00 95.69 82 ASP A CA 1
ATOM 639 C C . ASP A 1 82 ? -9.922 -7.234 2.127 1.00 95.69 82 ASP A C 1
ATOM 641 O O . ASP A 1 82 ? -9.143 -6.822 2.986 1.00 95.69 82 ASP A O 1
ATOM 645 N N . VAL A 1 83 ? -9.550 -8.170 1.243 1.00 97.00 83 VAL A N 1
ATOM 646 C CA . VAL A 1 83 ? -8.242 -8.844 1.281 1.00 97.00 83 VAL A CA 1
ATOM 647 C C . VAL A 1 83 ? -7.071 -7.870 1.122 1.00 97.00 83 VAL A C 1
ATOM 649 O O . VAL A 1 83 ? -6.031 -8.054 1.751 1.00 97.00 83 VAL A O 1
ATOM 652 N N . VAL A 1 84 ? -7.235 -6.809 0.327 1.00 97.81 84 VAL A N 1
ATOM 653 C CA . VAL A 1 84 ? -6.192 -5.801 0.108 1.00 97.81 84 VAL A CA 1
ATOM 654 C C . VAL A 1 84 ? -5.936 -5.017 1.391 1.00 97.81 84 VAL A C 1
ATOM 656 O O . VAL A 1 84 ? -4.777 -4.820 1.760 1.00 97.81 84 VAL A O 1
ATOM 659 N N . GLU A 1 85 ? -7.001 -4.603 2.081 1.00 96.94 85 GLU A N 1
ATOM 660 C CA . GLU A 1 85 ? -6.918 -3.866 3.347 1.00 96.94 85 GLU A CA 1
ATOM 661 C C . GLU A 1 85 ? -6.363 -4.732 4.476 1.00 96.94 85 GLU A C 1
ATOM 663 O O . GLU A 1 85 ? -5.518 -4.274 5.246 1.00 96.94 85 GLU A O 1
ATOM 668 N N . LYS A 1 86 ? -6.776 -6.000 4.541 1.00 97.50 86 LYS A N 1
ATOM 669 C CA . LYS A 1 86 ? -6.242 -6.952 5.512 1.00 97.50 86 LYS A CA 1
ATOM 670 C C . LYS A 1 86 ? -4.726 -7.117 5.362 1.00 97.50 86 LYS A C 1
ATOM 672 O O . LYS A 1 86 ? -3.993 -6.947 6.334 1.00 97.50 86 LYS A O 1
ATOM 677 N N . VAL A 1 87 ? -4.242 -7.395 4.147 1.00 97.94 87 VAL A N 1
ATOM 678 C CA . VAL A 1 87 ? -2.797 -7.576 3.896 1.00 97.94 87 VAL A CA 1
ATOM 679 C C . VAL A 1 87 ? -2.034 -6.255 4.050 1.00 97.94 87 VAL A C 1
ATOM 681 O O . VAL A 1 87 ? -0.885 -6.252 4.488 1.00 97.94 87 VAL A O 1
ATOM 684 N N . LEU A 1 88 ? -2.667 -5.114 3.755 1.00 97.88 88 LEU A N 1
ATOM 685 C CA . LEU A 1 88 ? -2.100 -3.802 4.064 1.00 97.88 88 LEU A CA 1
ATOM 686 C C . LEU A 1 88 ? -1.851 -3.653 5.568 1.00 97.88 88 LEU A C 1
ATOM 688 O O . LEU A 1 88 ? -0.770 -3.218 5.956 1.00 97.88 88 LEU A O 1
ATOM 692 N N . VAL A 1 89 ? -2.822 -4.002 6.416 1.00 97.44 89 VAL A N 1
ATOM 693 C CA . VAL A 1 89 ? -2.671 -3.901 7.875 1.00 97.44 89 VAL A CA 1
ATOM 694 C C . VAL A 1 89 ? -1.542 -4.792 8.377 1.00 97.44 89 VAL A C 1
ATOM 696 O O . VAL A 1 89 ? -0.745 -4.322 9.186 1.00 97.44 89 VAL A O 1
ATOM 699 N N . GLU A 1 90 ? -1.420 -6.016 7.858 1.00 96.31 90 GLU A N 1
ATOM 700 C CA . GLU A 1 90 ? -0.293 -6.910 8.153 1.00 96.31 90 GLU A CA 1
ATOM 701 C C . GLU A 1 90 ? 1.050 -6.251 7.791 1.00 96.31 90 GLU A C 1
ATOM 703 O O . GLU A 1 90 ? 1.941 -6.171 8.636 1.00 96.31 90 GLU A O 1
ATOM 708 N N . ALA A 1 91 ? 1.177 -5.687 6.584 1.00 96.56 91 ALA A N 1
ATOM 709 C CA . ALA A 1 91 ? 2.395 -4.998 6.153 1.00 96.56 91 ALA A CA 1
ATOM 710 C C . ALA A 1 91 ? 2.697 -3.742 6.994 1.00 96.56 91 ALA A C 1
ATOM 712 O O . ALA A 1 91 ? 3.850 -3.474 7.336 1.00 96.56 91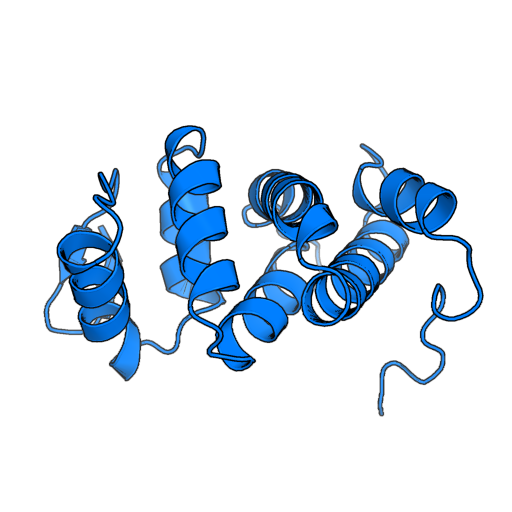 ALA A O 1
ATOM 713 N N . MET A 1 92 ? 1.668 -2.974 7.366 1.00 96.38 92 MET A N 1
ATOM 714 C CA . MET A 1 92 ? 1.817 -1.743 8.147 1.00 96.38 92 MET A CA 1
ATOM 715 C C . MET A 1 92 ? 2.357 -1.977 9.562 1.00 96.38 92 MET A C 1
ATOM 717 O O . MET A 1 92 ? 2.884 -1.027 10.153 1.00 96.38 92 MET A O 1
ATOM 721 N N . GLN A 1 93 ? 2.278 -3.197 10.105 1.00 93.12 93 GLN A N 1
ATOM 722 C CA . GLN A 1 93 ? 2.870 -3.522 11.410 1.00 93.12 93 GLN A CA 1
ATOM 723 C C . GLN A 1 93 ? 4.386 -3.278 11.416 1.00 93.12 93 GLN A C 1
ATOM 725 O O . GLN A 1 93 ? 4.927 -2.733 12.385 1.00 93.12 93 GLN A O 1
ATOM 730 N N . ASP A 1 94 ? 5.053 -3.560 10.298 1.00 94.88 94 ASP A N 1
ATOM 731 C CA . ASP A 1 94 ? 6.495 -3.356 10.130 1.00 94.88 94 ASP A CA 1
ATOM 732 C C . ASP A 1 94 ? 6.850 -1.940 9.653 1.00 94.88 94 ASP A C 1
ATOM 734 O O . ASP A 1 94 ? 8.010 -1.527 9.699 1.00 94.88 94 ASP A O 1
ATOM 738 N N . TRP A 1 95 ? 5.863 -1.150 9.221 1.00 96.25 95 TRP A N 1
ATOM 739 C CA . TRP A 1 95 ? 6.105 0.197 8.706 1.00 96.25 95 TRP A CA 1
ATOM 740 C C . TRP A 1 95 ? 6.436 1.187 9.818 1.00 96.25 95 TRP A C 1
ATOM 742 O O . TRP A 1 95 ? 5.856 1.173 10.902 1.00 96.25 95 TRP A O 1
ATOM 752 N N . SER A 1 96 ? 7.349 2.106 9.536 1.00 96.19 96 SER A N 1
ATOM 753 C CA . SER A 1 96 ? 7.621 3.272 10.372 1.00 96.19 96 SER A CA 1
ATOM 754 C C . SER A 1 96 ? 6.434 4.243 10.428 1.00 96.19 96 SER A C 1
ATOM 756 O O . SER A 1 96 ? 5.532 4.222 9.587 1.00 96.19 96 SER A O 1
ATOM 758 N N . PHE A 1 97 ? 6.485 5.152 11.404 1.00 95.44 97 PHE A N 1
ATOM 759 C CA . PHE A 1 97 ? 5.563 6.283 11.518 1.00 95.44 97 PHE A CA 1
ATOM 760 C C . PHE A 1 97 ? 5.443 7.082 10.206 1.00 95.44 97 PHE A C 1
ATOM 762 O O . PHE A 1 97 ? 4.339 7.296 9.716 1.00 95.44 97 PHE A O 1
ATOM 769 N N . GLU A 1 98 ? 6.571 7.471 9.598 1.00 94.44 98 GLU A N 1
ATOM 770 C CA . GLU A 1 98 ? 6.595 8.272 8.361 1.00 94.44 98 GLU A CA 1
ATOM 771 C C . GLU A 1 98 ? 5.919 7.551 7.182 1.00 94.44 98 GLU A C 1
ATOM 773 O O . GLU A 1 98 ? 5.221 8.182 6.387 1.00 94.44 98 GLU A O 1
ATOM 778 N N . GLN A 1 99 ? 6.071 6.226 7.083 1.00 95.62 99 GLN A N 1
ATOM 779 C CA . GLN A 1 99 ? 5.447 5.419 6.028 1.00 95.62 99 GLN A CA 1
ATOM 780 C C . GLN A 1 99 ? 3.929 5.335 6.200 1.00 95.62 99 GLN A C 1
ATOM 782 O O . GLN A 1 99 ? 3.195 5.601 5.247 1.00 95.62 99 GLN A O 1
ATOM 787 N N . GLN A 1 100 ? 3.451 5.037 7.416 1.00 95.75 100 GLN A N 1
ATOM 788 C CA . GLN A 1 100 ? 2.015 5.055 7.706 1.00 95.75 100 GLN A CA 1
ATOM 789 C C . GLN A 1 100 ? 1.438 6.458 7.460 1.00 95.75 100 GLN A C 1
ATOM 791 O O . GLN A 1 100 ? 0.444 6.598 6.749 1.00 95.75 100 GLN A O 1
ATOM 796 N N . ARG A 1 101 ? 2.097 7.520 7.950 1.00 93.88 101 ARG A N 1
ATOM 797 C CA . ARG A 1 101 ? 1.642 8.907 7.748 1.00 93.88 101 ARG A CA 1
ATOM 798 C C . ARG A 1 101 ? 1.536 9.248 6.264 1.00 93.88 101 ARG A C 1
ATOM 800 O O . ARG A 1 101 ? 0.544 9.838 5.844 1.00 93.88 101 ARG A O 1
ATOM 807 N N . SER A 1 102 ? 2.531 8.856 5.470 1.00 93.31 102 SER A N 1
ATOM 808 C CA . SER A 1 102 ? 2.568 9.135 4.032 1.00 93.31 102 SER A CA 1
ATOM 809 C C . SER A 1 102 ? 1.453 8.423 3.269 1.00 93.31 102 SER A C 1
ATOM 811 O O . SER A 1 102 ? 0.830 9.052 2.418 1.00 93.31 102 SER A O 1
ATOM 813 N N . LEU A 1 103 ? 1.128 7.169 3.610 1.00 94.94 103 LEU A N 1
ATOM 814 C CA . LEU A 1 103 ? -0.012 6.456 3.021 1.00 94.94 103 LEU A CA 1
ATOM 815 C C . LEU A 1 103 ? -1.319 7.221 3.236 1.00 94.94 103 LEU A C 1
ATOM 817 O O . LEU A 1 103 ? -2.014 7.544 2.275 1.00 94.94 103 LEU A O 1
ATOM 821 N N . PHE A 1 104 ? -1.638 7.547 4.489 1.00 93.19 104 PHE A N 1
ATOM 822 C CA . PHE A 1 104 ? -2.882 8.245 4.803 1.00 93.19 104 PHE A CA 1
ATOM 823 C C . PHE A 1 104 ? -2.902 9.646 4.192 1.00 93.19 104 PHE A C 1
ATOM 825 O O . PHE A 1 104 ? -3.933 10.071 3.683 1.00 93.19 104 PHE A O 1
ATOM 832 N N . PHE A 1 105 ? -1.776 10.362 4.192 1.00 88.88 105 PHE A N 1
ATOM 833 C CA . PHE A 1 105 ? -1.704 11.706 3.628 1.00 88.88 105 PHE A CA 1
ATOM 834 C C . PHE A 1 105 ? -1.770 11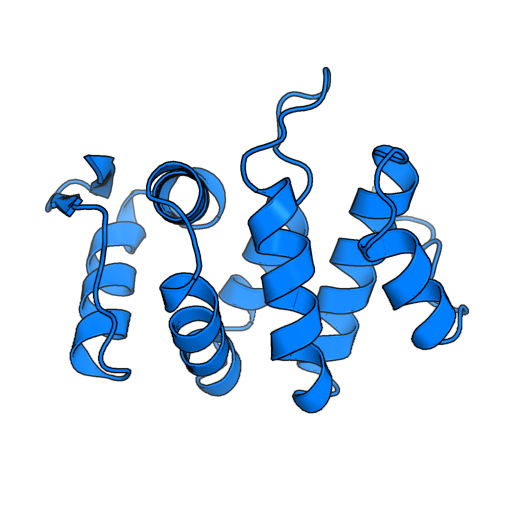.735 2.094 1.00 88.88 105 PHE A C 1
ATOM 836 O O . PHE A 1 105 ? -2.285 12.705 1.537 1.00 88.88 105 PHE A O 1
ATOM 843 N N . GLY A 1 106 ? -1.245 10.719 1.412 1.00 86.69 106 GLY A N 1
ATOM 844 C CA . GLY A 1 106 ? -1.093 10.735 -0.041 1.00 86.69 106 GLY A CA 1
ATOM 845 C C . GLY A 1 106 ? -2.065 9.843 -0.809 1.00 86.69 106 GLY A C 1
ATOM 846 O O . GLY A 1 106 ? -2.573 10.280 -1.836 1.00 86.69 106 GLY A O 1
ATOM 847 N N . ALA A 1 107 ? -2.338 8.626 -0.333 1.00 89.38 107 ALA A N 1
ATOM 848 C CA . ALA A 1 107 ? -3.141 7.636 -1.058 1.00 89.38 107 ALA A CA 1
ATOM 849 C C . ALA A 1 107 ? -4.627 7.674 -0.675 1.00 89.38 107 ALA A C 1
ATOM 851 O O . ALA A 1 107 ? -5.462 7.141 -1.397 1.00 89.38 107 ALA A O 1
ATOM 852 N N . VAL A 1 108 ? -4.961 8.296 0.461 1.00 91.00 108 VAL A N 1
ATOM 853 C CA . VAL A 1 108 ? -6.332 8.370 0.976 1.00 91.00 108 VAL A CA 1
ATOM 854 C C . VAL A 1 108 ? -6.830 9.811 0.928 1.00 91.00 108 VAL A C 1
ATOM 856 O O . VAL A 1 108 ? -6.196 10.734 1.463 1.00 91.00 108 VAL A O 1
ATOM 859 N N . GLU A 1 109 ? -8.001 10.015 0.323 1.00 88.50 109 GLU A N 1
ATOM 860 C CA . GLU A 1 109 ? -8.654 11.323 0.281 1.00 88.50 109 GLU A CA 1
ATOM 861 C C . GLU A 1 109 ? -8.902 11.868 1.690 1.00 88.50 109 GLU A C 1
ATOM 863 O O . GLU A 1 109 ? -9.371 11.153 2.579 1.00 88.50 109 GLU A O 1
ATOM 868 N N . LYS A 1 110 ? -8.625 13.162 1.903 1.00 88.94 110 LYS A N 1
ATOM 869 C CA . LYS A 1 110 ? -8.687 13.788 3.235 1.00 88.94 110 LYS A CA 1
ATOM 870 C C . LYS A 1 110 ? -10.027 13.571 3.943 1.00 88.94 110 LYS A C 1
ATOM 872 O O . LYS A 1 110 ? -10.034 13.254 5.129 1.00 88.94 110 LYS A O 1
ATOM 877 N N . SER A 1 111 ? -11.134 13.705 3.219 1.00 90.50 111 SER A N 1
ATOM 878 C CA . SER A 1 111 ? -12.497 13.472 3.716 1.00 90.50 111 SER A CA 1
ATOM 879 C C . SER A 1 111 ? -12.741 12.027 4.169 1.00 90.50 111 SER A C 1
ATOM 881 O O . SER A 1 111 ? -13.540 11.806 5.075 1.00 90.50 111 SER A O 1
ATOM 883 N N . GLY A 1 112 ? -12.060 11.049 3.566 1.00 91.62 112 GLY A N 1
ATOM 884 C CA . GLY A 1 112 ? -12.233 9.620 3.835 1.00 91.62 112 GLY A CA 1
ATOM 885 C C . GLY A 1 112 ? -11.254 9.030 4.854 1.00 91.62 112 GLY A C 1
ATOM 886 O O . GLY A 1 112 ? -11.524 7.959 5.395 1.00 91.62 112 GLY A O 1
ATOM 887 N N . ARG A 1 113 ? -10.144 9.716 5.166 1.00 94.62 113 ARG A N 1
ATOM 888 C CA . ARG A 1 113 ? -9.061 9.190 6.026 1.00 94.62 113 ARG A CA 1
ATOM 889 C C . ARG A 1 113 ? -9.534 8.657 7.362 1.00 94.62 113 ARG A C 1
ATOM 891 O O . ARG A 1 113 ? -9.117 7.574 7.753 1.00 94.62 113 ARG A O 1
ATOM 898 N N . ARG A 1 114 ? -10.390 9.409 8.060 1.00 94.44 114 ARG A N 1
ATOM 899 C CA . ARG A 1 114 ? -10.863 9.008 9.387 1.00 94.44 114 ARG A CA 1
ATOM 900 C C . ARG A 1 114 ? -11.689 7.725 9.321 1.00 94.44 114 ARG A C 1
ATOM 902 O O . ARG A 1 114 ? -11.446 6.809 10.092 1.00 94.44 114 ARG A O 1
ATOM 909 N N . ILE A 1 115 ? -12.611 7.656 8.363 1.00 94.88 115 ILE A N 1
ATOM 910 C CA . ILE A 1 115 ? -13.474 6.489 8.148 1.00 94.88 115 ILE A CA 1
ATOM 911 C C . ILE A 1 115 ? -12.627 5.268 7.785 1.00 94.88 115 ILE A C 1
ATOM 913 O O . ILE A 1 115 ? -12.849 4.185 8.317 1.00 94.88 115 ILE A O 1
ATOM 917 N N . PHE A 1 116 ? -11.645 5.448 6.900 1.00 95.81 116 PHE A N 1
ATOM 918 C CA . PHE A 1 116 ? -10.723 4.385 6.525 1.00 95.81 116 PHE A CA 1
ATOM 919 C C . PHE A 1 116 ? -9.914 3.893 7.728 1.00 95.81 116 PHE A C 1
ATOM 921 O O . PHE A 1 116 ? -9.886 2.699 7.995 1.00 95.81 116 PHE A O 1
ATOM 928 N N . PHE A 1 117 ? -9.329 4.808 8.502 1.00 95.75 117 PHE A N 1
ATOM 929 C CA . PHE A 1 117 ? -8.569 4.487 9.709 1.00 95.75 117 PHE A CA 1
ATOM 930 C C . PHE A 1 117 ? -9.398 3.689 10.724 1.00 95.75 117 PHE A C 1
ATOM 932 O O . PHE A 1 117 ? -8.975 2.616 11.150 1.00 95.75 117 PHE A O 1
ATOM 939 N N . ASP A 1 118 ? -10.601 4.174 11.051 1.00 95.19 118 ASP A N 1
ATOM 940 C CA . ASP A 1 118 ? -11.510 3.503 11.984 1.00 95.19 118 ASP A CA 1
ATOM 941 C C . ASP A 1 118 ? -11.908 2.106 11.467 1.00 95.19 118 ASP A C 1
ATOM 943 O O . ASP A 1 118 ? -11.969 1.155 12.247 1.00 95.19 118 ASP A O 1
ATOM 947 N N . ARG A 1 119 ? -12.119 1.953 10.148 1.00 95.12 119 ARG A N 1
ATOM 948 C CA . ARG A 1 119 ? -12.399 0.654 9.513 1.00 95.12 119 ARG A CA 1
ATOM 949 C C . ARG A 1 119 ? -11.246 -0.329 9.703 1.00 95.12 119 ARG A C 1
ATOM 951 O O . ARG A 1 119 ? -11.499 -1.473 10.074 1.00 95.12 119 ARG A O 1
ATOM 958 N N . LEU A 1 120 ? -10.002 0.102 9.488 1.00 96.19 120 LEU A N 1
ATOM 959 C CA . LEU A 1 120 ? -8.842 -0.778 9.653 1.00 96.19 120 LEU A CA 1
ATOM 960 C C . LEU A 1 120 ? -8.683 -1.254 11.103 1.00 96.19 120 LEU A C 1
ATOM 962 O O . LEU A 1 120 ? -8.371 -2.421 11.337 1.00 96.19 120 LEU A O 1
ATOM 966 N N . GLN A 1 121 ? -8.923 -0.370 12.076 1.00 94.75 121 GLN A N 1
ATOM 967 C CA . GLN A 1 121 ? -8.862 -0.726 13.496 1.00 94.75 121 GLN A CA 1
ATOM 968 C C . GLN A 1 121 ? -9.982 -1.686 13.901 1.00 94.75 121 GLN A C 1
ATOM 970 O O . GLN A 1 121 ? -9.731 -2.632 14.639 1.00 94.75 121 GLN A O 1
ATOM 975 N N . ALA A 1 122 ? -11.206 -1.448 13.424 1.00 95.19 122 ALA A N 1
ATOM 976 C CA . ALA A 1 122 ? -12.365 -2.253 13.793 1.00 95.19 122 ALA A CA 1
ATOM 977 C C . ALA A 1 122 ? -12.343 -3.662 13.182 1.00 95.19 122 ALA A C 1
ATOM 979 O O . ALA A 1 122 ? -12.829 -4.597 13.814 1.00 95.19 122 ALA A O 1
ATOM 980 N N . ASN A 1 123 ? -11.805 -3.809 11.966 1.00 95.88 123 ASN A N 1
ATOM 981 C CA . ASN A 1 123 ? -11.953 -5.040 11.188 1.00 95.88 123 ASN A CA 1
ATOM 982 C C . ASN A 1 123 ? -10.691 -5.909 11.126 1.00 95.88 123 ASN A C 1
ATOM 984 O O . ASN A 1 123 ? -10.812 -7.109 10.886 1.00 95.88 123 ASN A O 1
ATOM 988 N N . TYR A 1 124 ? -9.498 -5.333 11.306 1.00 95.44 124 TYR A N 1
ATOM 989 C CA . TYR A 1 124 ? -8.239 -6.044 11.041 1.00 95.44 124 TYR A CA 1
ATOM 990 C C . TYR A 1 124 ? -7.188 -5.876 12.147 1.00 95.44 124 TYR A C 1
ATOM 992 O O . TYR A 1 124 ? -6.005 -6.091 11.895 1.00 95.44 124 TYR A O 1
ATOM 1000 N N . ASP A 1 125 ? -7.594 -5.463 13.352 1.00 91.25 125 ASP A N 1
ATOM 1001 C CA . ASP A 1 125 ? -6.696 -5.263 14.500 1.00 91.25 125 ASP A CA 1
ATOM 1002 C C . ASP A 1 125 ? -5.505 -4.335 14.185 1.00 91.25 125 ASP A C 1
ATOM 1004 O O . ASP A 1 125 ? -4.377 -4.530 14.650 1.00 91.25 125 ASP A O 1
ATOM 1008 N N . PHE A 1 126 ? -5.737 -3.302 13.366 1.00 94.50 126 PHE A N 1
ATOM 1009 C CA . PHE A 1 126 ? -4.696 -2.336 13.033 1.00 94.50 126 PHE A CA 1
ATOM 1010 C C . PHE A 1 126 ? -4.209 -1.608 14.293 1.00 94.50 126 PHE A C 1
ATOM 1012 O O . PHE A 1 126 ? -4.987 -0.949 14.987 1.00 94.50 126 PHE A O 1
ATOM 1019 N N . VAL A 1 127 ? -2.900 -1.696 14.553 1.00 94.44 127 VAL A N 1
ATOM 1020 C CA . VAL A 1 127 ? -2.219 -0.984 15.641 1.00 94.44 127 VAL A CA 1
ATOM 1021 C C . VAL A 1 127 ? -1.496 0.220 15.033 1.00 94.44 127 VAL A C 1
ATOM 1023 O O . VAL A 1 127 ? -0.380 0.087 14.518 1.00 94.44 127 VAL A O 1
ATOM 1026 N N . PRO A 1 128 ? -2.132 1.401 15.022 1.00 93.38 128 PRO A N 1
ATOM 1027 C CA . PRO A 1 128 ? -1.579 2.559 14.349 1.00 93.38 128 PRO A CA 1
ATOM 1028 C C . PRO A 1 128 ? -0.388 3.129 15.118 1.00 93.38 128 PRO A C 1
ATOM 1030 O O . PRO A 1 128 ? -0.370 3.167 16.348 1.00 93.38 128 PRO A O 1
ATOM 1033 N N . LYS A 1 129 ? 0.596 3.629 14.370 1.00 96.12 129 LYS A N 1
ATOM 1034 C CA . LYS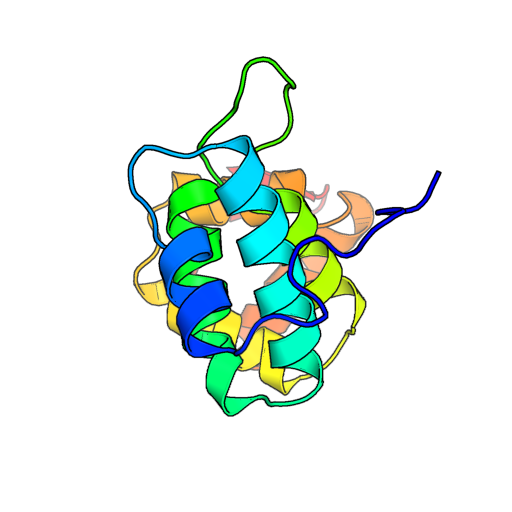 A 1 129 ? 1.695 4.452 14.900 1.00 96.12 129 LYS A CA 1
ATOM 1035 C C . LYS A 1 129 ? 1.410 5.945 14.728 1.00 96.12 129 LYS A C 1
ATOM 1037 O O . LYS A 1 129 ? 2.129 6.755 15.295 1.00 96.12 129 LYS A O 1
ATOM 1042 N N . ILE A 1 130 ? 0.385 6.278 13.943 1.00 94.50 130 ILE A N 1
ATOM 1043 C CA . ILE A 1 130 ? -0.083 7.633 13.641 1.00 94.50 130 ILE A CA 1
ATOM 1044 C C . ILE A 1 130 ? -1.440 7.893 14.293 1.00 94.50 130 ILE A C 1
ATOM 1046 O O . ILE A 1 130 ? -2.179 6.960 14.614 1.00 94.50 130 ILE A O 1
ATOM 1050 N N . GLU A 1 131 ? -1.829 9.156 14.371 1.00 93.06 131 GLU A N 1
ATOM 1051 C CA . GLU A 1 131 ? -3.189 9.560 14.706 1.00 93.06 131 GLU A CA 1
ATOM 1052 C C . GLU A 1 131 ? -3.885 10.169 13.487 1.00 93.06 131 GLU A C 1
ATOM 1054 O O . GLU A 1 131 ? -3.283 10.913 12.713 1.00 93.06 131 GLU A O 1
ATOM 1059 N N . VAL A 1 132 ? -5.176 9.869 13.314 1.00 92.19 132 VAL A N 1
ATOM 1060 C CA . VAL A 1 132 ? -6.030 10.511 12.305 1.00 92.19 132 VAL A CA 1
ATOM 1061 C C . VAL A 1 132 ? -7.161 11.254 13.007 1.00 92.19 132 VAL A C 1
ATOM 1063 O O . VAL A 1 132 ? -8.085 10.659 13.577 1.00 92.19 132 VAL A O 1
ATOM 1066 N N . ASN A 1 133 ? -7.100 12.580 12.958 1.00 91.62 133 ASN A N 1
ATOM 1067 C CA . ASN A 1 133 ? -8.091 13.462 13.555 1.00 91.62 133 ASN A CA 1
ATOM 1068 C C . ASN A 1 133 ? -9.433 13.389 12.817 1.00 91.62 133 ASN A C 1
ATOM 1070 O O . ASN A 1 133 ? -9.537 12.933 11.676 1.00 91.62 133 ASN A O 1
ATOM 1074 N N . LYS A 1 134 ? -10.488 13.895 13.465 1.00 88.81 134 LYS A N 1
ATOM 1075 C CA . LYS A 1 134 ? -11.847 13.928 12.893 1.00 88.81 134 LYS A CA 1
ATOM 1076 C C . LYS A 1 134 ? -11.942 14.732 11.593 1.00 88.81 134 LYS A C 1
ATOM 1078 O O . LYS A 1 134 ? -12.823 14.468 10.787 1.00 88.81 134 LYS A O 1
ATOM 1083 N N . ASP A 1 135 ? -11.050 15.697 11.394 1.00 88.12 135 ASP A N 1
ATOM 1084 C CA . ASP A 1 135 ? -10.964 16.518 10.182 1.00 88.12 135 ASP A CA 1
ATOM 1085 C C . ASP A 1 135 ? -10.090 15.888 9.074 1.00 88.12 135 ASP A C 1
ATOM 1087 O O . ASP A 1 135 ? -9.842 16.517 8.041 1.00 88.12 135 ASP A O 1
ATOM 1091 N N . GLY A 1 136 ? -9.588 14.666 9.293 1.00 83.62 136 GLY A N 1
ATOM 1092 C CA . GLY A 1 136 ? -8.709 13.945 8.373 1.00 83.62 136 GLY A CA 1
ATOM 1093 C C . GLY A 1 136 ? -7.250 14.418 8.379 1.00 83.62 136 GLY A C 1
ATOM 1094 O O . GLY A 1 136 ? -6.474 14.012 7.507 1.00 83.62 136 GLY A O 1
ATOM 1095 N N . SER A 1 137 ? -6.853 15.292 9.312 1.00 87.62 137 SER A N 1
ATOM 1096 C CA . SER A 1 137 ? -5.435 15.588 9.548 1.00 87.62 137 SER A CA 1
ATOM 1097 C C . SER A 1 137 ? -4.732 14.414 10.240 1.00 87.62 137 SER A C 1
ATOM 1099 O O . SER A 1 137 ? -5.368 13.637 10.951 1.00 87.62 137 SER A O 1
ATOM 1101 N N . THR A 1 138 ? -3.430 14.266 9.988 1.00 85.31 138 THR A N 1
ATOM 1102 C CA . THR A 1 138 ? -2.606 13.158 10.496 1.00 85.31 138 THR A CA 1
ATOM 1103 C C . THR A 1 138 ? -1.479 13.694 11.373 1.00 85.31 138 THR A C 1
ATOM 1105 O O . THR A 1 138 ? -0.776 14.605 10.919 1.00 85.31 138 THR A O 1
ATOM 1108 N N . SER A 1 139 ? -1.278 13.124 12.561 1.00 80.38 139 SER A N 1
ATOM 1109 C CA . SER A 1 139 ? -0.211 13.491 13.508 1.00 80.38 139 SER A CA 1
ATOM 1110 C C . SER A 1 139 ? 0.578 12.302 14.026 1.00 80.38 139 SER A C 1
ATOM 1112 O O . SER A 1 139 ? 0.096 11.154 13.897 1.00 80.38 139 SER A O 1
#

Radius of gyration: 14.49 Å; chains: 1; bounding box: 32×31×38 Å

Sequence (139 aa):
MRLEDRMYSEADTQTVIKYASHPDWHLDKAHAMYELALRALDDPSLLNTAWNCIGREIVFVTRQGTPLGMPAAAVLLEAGQDVVEKVLVEAMQDWSFEQQRSLFFGAVEKSGRRIFFDRLQANYDFVPKIEVNKDGSTS

Organism: NCBI:txid2954799

pLDDT: mean 89.27, std 11.54, range [30.81, 98.19]

Secondary structure (DSSP, 8-state):
---SS-TTTTS-HHHHHHHHT-SS-SHHHHHHHHHHHHHHHH-GGGHHHHHHHHHHHTT-B-TTSSBTTHHHHHHHHHT--HHHHHHHHHHHTT--HHHHHHHHHHTS-TTTHHHHHHHHHHHH----SS-B-TTS-B-

Foldseek 3Di:
DPVVDLPCPVPDLVVLLCQLQDDPDQPSNLSSLLVLLVVCVVPVVSLLSSLLSLLVFLLPADPVGGTSSQNSLLSLVVVVDPSNLLSNLVNCVPHDLSSLQSSLVRNPDQQCSVVSVVCSCVPRVRDHPWDQDPSSDID